Protein AF-A0A6I2VJ93-F1 (afdb_monomer)

Mean predicted aligned error: 4.06 Å

Structure (mmCIF, N/CA/C/O backbone):
data_AF-A0A6I2VJ93-F1
#
_entry.id   AF-A0A6I2VJ93-F1
#
loop_
_atom_site.group_PDB
_atom_site.id
_atom_site.type_symbol
_atom_site.label_atom_id
_atom_site.label_alt_id
_atom_site.label_comp_id
_atom_site.label_asym_id
_atom_site.label_entity_id
_atom_site.label_seq_id
_atom_site.pdbx_PDB_ins_code
_atom_site.Cartn_x
_atom_site.Cartn_y
_atom_site.Cartn_z
_atom_site.occupancy
_atom_site.B_iso_or_equiv
_atom_site.auth_seq_id
_atom_site.auth_comp_id
_atom_site.auth_asym_id
_atom_site.auth_atom_id
_atom_site.pdbx_PDB_model_num
ATOM 1 N N . MET A 1 1 ? -2.240 14.607 -7.921 1.00 59.94 1 MET A N 1
ATOM 2 C CA . MET A 1 1 ? -1.138 14.669 -8.908 1.00 59.94 1 MET A CA 1
ATOM 3 C C . MET A 1 1 ? -0.659 13.268 -9.307 1.00 59.94 1 MET A C 1
ATOM 5 O O . MET A 1 1 ? -0.725 12.968 -10.487 1.00 59.94 1 MET A O 1
ATOM 9 N N . LEU A 1 2 ? -0.316 12.376 -8.362 1.00 66.12 2 LEU A N 1
ATOM 10 C CA . LEU A 1 2 ? 0.129 10.992 -8.651 1.00 66.12 2 LEU A CA 1
ATOM 11 C C . LEU A 1 2 ? -0.891 10.129 -9.426 1.00 66.12 2 LEU A C 1
ATOM 13 O O . LEU A 1 2 ? -0.536 9.485 -10.406 1.00 66.12 2 LEU A O 1
ATOM 17 N N . LEU A 1 3 ? -2.177 10.199 -9.063 1.00 68.50 3 LEU A N 1
ATOM 18 C CA . LEU A 1 3 ? -3.258 9.468 -9.749 1.00 68.50 3 LEU A CA 1
ATOM 19 C C . LEU A 1 3 ? -3.471 9.875 -11.219 1.00 68.50 3 LEU A C 1
ATOM 21 O O . LEU A 1 3 ? -4.051 9.107 -11.979 1.00 68.50 3 LEU A O 1
ATOM 25 N N . ARG A 1 4 ? -3.042 11.078 -11.629 1.00 73.25 4 ARG A N 1
ATOM 26 C CA . ARG A 1 4 ? -3.145 11.497 -13.037 1.00 73.25 4 ARG A CA 1
ATOM 27 C C . ARG A 1 4 ? -2.056 10.844 -13.881 1.00 73.25 4 ARG A C 1
ATOM 29 O O . ARG A 1 4 ? -2.380 10.237 -14.890 1.00 73.25 4 ARG A O 1
ATOM 36 N N . ALA A 1 5 ? -0.812 10.881 -13.402 1.00 67.75 5 ALA A N 1
ATOM 37 C CA . ALA A 1 5 ? 0.315 10.245 -14.079 1.00 67.75 5 ALA A CA 1
ATOM 38 C C . ALA A 1 5 ? 0.104 8.731 -14.265 1.00 67.75 5 ALA A C 1
ATOM 40 O O . ALA A 1 5 ? 0.383 8.214 -15.341 1.00 67.75 5 ALA A O 1
ATOM 41 N N . SER A 1 6 ? -0.464 8.044 -13.261 1.00 73.06 6 SER A N 1
ATOM 42 C CA . SER A 1 6 ? -0.805 6.619 -13.387 1.00 73.06 6 SER A CA 1
ATOM 43 C C . SER A 1 6 ? -1.820 6.340 -14.502 1.00 73.06 6 SER A C 1
ATOM 45 O O . SER A 1 6 ? -1.698 5.367 -15.241 1.00 73.06 6 SER A O 1
ATOM 47 N N . ARG A 1 7 ? -2.825 7.211 -14.656 1.00 79.44 7 ARG A N 1
ATOM 48 C CA . ARG A 1 7 ? -3.903 7.027 -15.638 1.00 79.44 7 ARG A CA 1
ATOM 49 C C . ARG A 1 7 ? -3.479 7.316 -17.075 1.00 79.44 7 ARG A C 1
ATOM 51 O O . ARG A 1 7 ? -4.063 6.738 -17.984 1.00 79.44 7 ARG A O 1
ATOM 58 N N . GLU A 1 8 ? -2.515 8.210 -17.275 1.00 87.44 8 GLU A N 1
ATOM 59 C CA . GLU A 1 8 ? -2.045 8.609 -18.608 1.00 87.44 8 GLU A CA 1
ATOM 60 C C . GLU A 1 8 ? -1.123 7.557 -19.241 1.00 87.44 8 GLU A C 1
ATOM 62 O O . GLU A 1 8 ? -1.282 7.244 -20.417 1.00 87.44 8 GLU A O 1
ATOM 67 N N . ASP A 1 9 ? -0.208 6.966 -18.464 1.00 92.31 9 ASP A N 1
ATOM 68 C CA . ASP A 1 9 ? 0.623 5.840 -18.904 1.00 92.31 9 ASP A CA 1
ATOM 69 C C . ASP A 1 9 ? 0.921 4.890 -17.730 1.00 92.31 9 ASP A C 1
ATOM 71 O O . ASP A 1 9 ? 1.921 5.052 -17.020 1.00 92.31 9 ASP A O 1
ATOM 75 N N . PRO A 1 10 ? 0.090 3.850 -17.536 1.00 91.00 10 PRO A N 1
ATOM 76 C CA . PRO A 1 10 ? 0.289 2.879 -16.464 1.00 91.00 10 PRO A CA 1
ATOM 77 C C . PRO A 1 10 ? 1.588 2.071 -16.593 1.00 91.00 10 PRO A C 1
ATOM 79 O O . PRO A 1 10 ? 2.040 1.487 -15.610 1.00 91.00 10 PRO A O 1
ATOM 82 N N . SER A 1 11 ? 2.166 1.981 -17.797 1.00 95.00 11 SER A N 1
ATOM 83 C CA . SER A 1 11 ? 3.393 1.217 -18.060 1.00 95.00 11 SER A CA 1
ATOM 84 C C . SER A 1 11 ? 4.665 2.017 -17.788 1.00 95.00 11 SER A C 1
ATOM 86 O O . SER A 1 11 ? 5.751 1.441 -17.680 1.00 95.00 11 SER A O 1
ATOM 88 N N . ARG A 1 12 ? 4.539 3.338 -17.617 1.00 94.56 12 ARG A N 1
ATOM 89 C CA . ARG A 1 12 ? 5.656 4.217 -17.294 1.00 94.56 12 ARG A CA 1
ATOM 90 C C . ARG A 1 12 ? 6.333 3.774 -16.002 1.00 94.56 12 ARG A C 1
ATOM 92 O O . ARG A 1 12 ? 5.685 3.507 -14.988 1.00 94.56 12 ARG A O 1
ATOM 99 N N . ILE A 1 13 ? 7.663 3.758 -16.037 1.00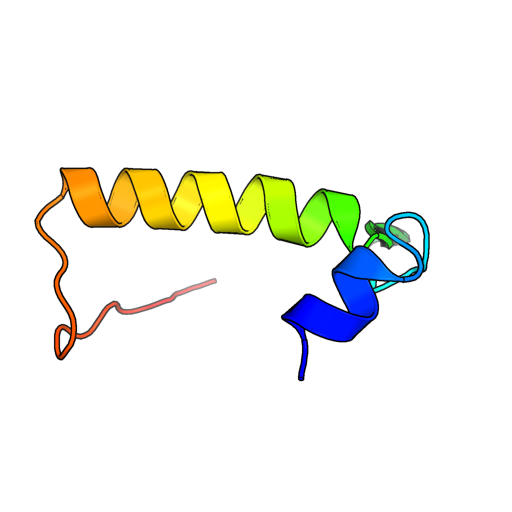 95.12 13 ILE A N 1
ATOM 100 C CA . ILE A 1 13 ? 8.486 3.469 -14.863 1.00 95.12 13 ILE A CA 1
ATOM 101 C C . ILE A 1 13 ? 8.233 4.537 -13.798 1.00 95.12 13 ILE A C 1
ATOM 103 O O . ILE A 1 13 ? 8.401 5.734 -14.043 1.00 95.12 13 ILE A O 1
ATOM 107 N N . PHE A 1 14 ? 7.854 4.072 -12.613 1.00 93.94 14 PHE A N 1
ATOM 108 C CA . PHE A 1 14 ? 7.671 4.876 -11.415 1.00 93.94 14 PHE A CA 1
ATOM 109 C C . PHE A 1 14 ? 8.932 4.871 -10.546 1.00 93.94 14 PHE A C 1
ATOM 111 O O . PHE A 1 14 ? 9.404 5.929 -10.139 1.00 93.94 14 PHE A O 1
ATOM 118 N N . LEU A 1 15 ? 9.499 3.687 -10.283 1.00 94.94 15 LEU A N 1
ATOM 119 C CA . LEU A 1 15 ? 10.619 3.518 -9.355 1.00 94.94 15 LEU A CA 1
ATOM 120 C C . LEU A 1 15 ? 11.580 2.422 -9.832 1.00 94.94 15 LEU A C 1
ATOM 122 O O . LEU A 1 15 ? 11.166 1.407 -10.389 1.00 94.94 15 LEU A O 1
ATOM 126 N N . ARG A 1 16 ? 12.876 2.621 -9.582 1.00 97.12 16 ARG A N 1
ATOM 127 C CA . ARG A 1 16 ? 13.921 1.597 -9.700 1.00 97.12 16 ARG A CA 1
ATOM 128 C C . ARG A 1 16 ? 14.565 1.404 -8.333 1.00 97.12 16 ARG A C 1
ATOM 130 O O . ARG A 1 16 ? 14.905 2.389 -7.682 1.00 97.12 16 ARG A O 1
ATOM 137 N N . THR A 1 17 ? 14.723 0.162 -7.895 1.00 94.31 17 THR A N 1
ATOM 138 C CA . THR A 1 17 ? 15.380 -0.154 -6.623 1.00 94.31 17 THR A CA 1
ATOM 139 C C . THR A 1 17 ? 16.874 -0.419 -6.837 1.00 94.31 17 THR A C 1
ATOM 141 O O . THR A 1 17 ? 17.267 -0.862 -7.919 1.00 94.31 17 THR A O 1
ATOM 144 N N . PRO A 1 18 ? 17.723 -0.227 -5.809 1.00 94.88 18 PRO A N 1
ATOM 145 C CA . PRO A 1 18 ? 19.134 -0.621 -5.872 1.00 94.88 18 PRO A CA 1
ATOM 146 C C . PRO A 1 18 ? 19.347 -2.115 -6.156 1.00 94.88 18 PRO A C 1
ATOM 148 O O . PRO A 1 18 ? 20.359 -2.494 -6.730 1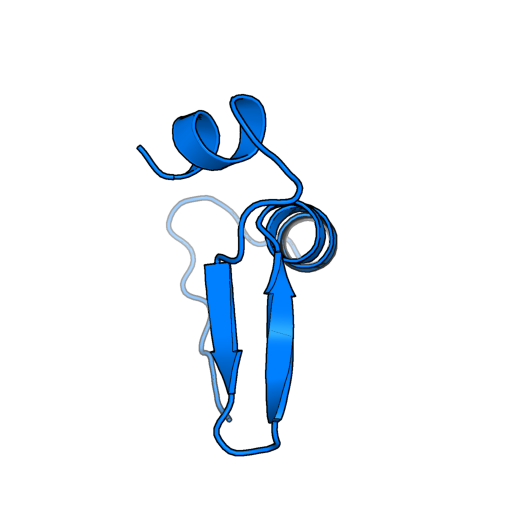.00 94.88 18 PRO A O 1
ATOM 151 N N . ALA A 1 19 ? 18.369 -2.959 -5.811 1.00 94.50 19 ALA A N 1
ATOM 152 C CA . ALA A 1 19 ? 18.369 -4.389 -6.120 1.00 94.50 19 ALA A CA 1
ATOM 153 C C . ALA A 1 19 ? 18.034 -4.706 -7.596 1.00 94.50 19 ALA A C 1
ATOM 155 O O . ALA A 1 19 ? 17.861 -5.868 -7.951 1.00 94.50 19 ALA A O 1
ATOM 156 N N . GLY A 1 20 ? 17.892 -3.693 -8.458 1.00 95.19 20 GLY A N 1
ATOM 157 C CA . GLY A 1 20 ? 17.613 -3.857 -9.888 1.00 95.19 20 GLY A CA 1
ATOM 158 C C . GLY A 1 20 ? 16.136 -4.063 -10.238 1.00 95.19 20 GLY A C 1
ATOM 159 O O . GLY A 1 20 ? 15.807 -4.251 -11.409 1.00 95.19 20 GLY A O 1
ATOM 160 N N . VAL A 1 21 ? 15.224 -3.992 -9.265 1.00 95.88 21 VAL A N 1
ATOM 161 C CA . VAL A 1 21 ? 13.784 -4.153 -9.518 1.00 95.88 21 VAL A CA 1
ATOM 162 C C . VAL A 1 21 ? 13.214 -2.855 -10.080 1.00 95.88 21 VAL A C 1
ATOM 164 O O . VAL A 1 21 ? 13.453 -1.773 -9.544 1.00 95.88 21 VAL A O 1
ATOM 167 N N . THR A 1 22 ? 12.428 -2.958 -11.149 1.00 97.12 22 THR A N 1
ATOM 168 C CA . THR A 1 22 ? 11.713 -1.825 -11.750 1.00 97.12 22 THR A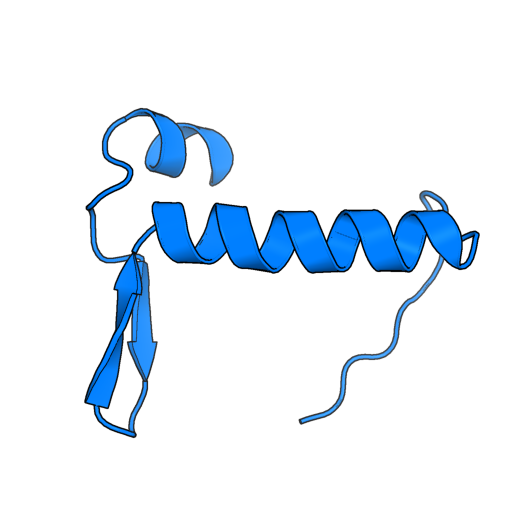 CA 1
ATOM 169 C C . THR A 1 22 ? 10.224 -1.949 -11.467 1.00 97.12 22 THR A C 1
ATOM 171 O O . THR A 1 22 ? 9.657 -3.025 -11.614 1.00 97.12 22 THR A O 1
ATOM 174 N N . TRP A 1 23 ? 9.608 -0.842 -11.068 1.00 96.56 23 TRP A N 1
ATOM 175 C CA . TRP A 1 23 ? 8.184 -0.730 -10.776 1.00 96.56 23 TRP A CA 1
ATOM 176 C C . TRP A 1 23 ? 7.550 0.268 -11.736 1.00 96.56 23 TRP A C 1
ATOM 178 O O . TRP A 1 23 ? 8.070 1.373 -11.920 1.00 96.56 23 TRP A O 1
ATOM 188 N N . THR A 1 24 ? 6.417 -0.104 -12.321 1.00 95.88 24 THR A N 1
ATOM 189 C CA . THR A 1 24 ? 5.566 0.790 -13.114 1.00 95.88 24 THR A CA 1
ATOM 190 C C . THR A 1 24 ? 4.508 1.468 -12.242 1.00 95.88 24 THR A C 1
ATOM 192 O O . THR A 1 24 ? 4.275 1.071 -11.096 1.00 95.88 24 THR A O 1
ATOM 195 N N . TYR A 1 25 ? 3.829 2.484 -12.778 1.00 94.62 25 TYR A N 1
ATOM 196 C CA . TYR A 1 25 ? 2.658 3.063 -12.110 1.00 94.62 25 TYR A CA 1
ATOM 197 C C . TYR A 1 25 ? 1.533 2.036 -11.899 1.00 94.62 25 TYR A C 1
ATOM 199 O O . TYR A 1 25 ? 0.881 2.053 -10.856 1.00 94.62 25 TYR A O 1
ATOM 207 N N . ARG A 1 26 ? 1.352 1.083 -12.824 1.00 94.31 26 ARG A N 1
ATOM 208 C CA . ARG A 1 26 ? 0.416 -0.040 -12.654 1.00 94.31 26 ARG A CA 1
ATOM 209 C C . ARG A 1 26 ? 0.767 -0.900 -11.441 1.00 94.31 26 ARG A C 1
ATOM 211 O O . ARG A 1 26 ? -0.129 -1.284 -10.690 1.00 94.31 26 ARG A O 1
ATOM 218 N N . ASP A 1 27 ? 2.049 -1.204 -11.249 1.00 95.31 27 ASP A N 1
ATOM 219 C CA . ASP A 1 27 ? 2.503 -2.016 -10.113 1.00 95.31 27 ASP A CA 1
ATOM 220 C C . ASP A 1 27 ? 2.263 -1.285 -8.790 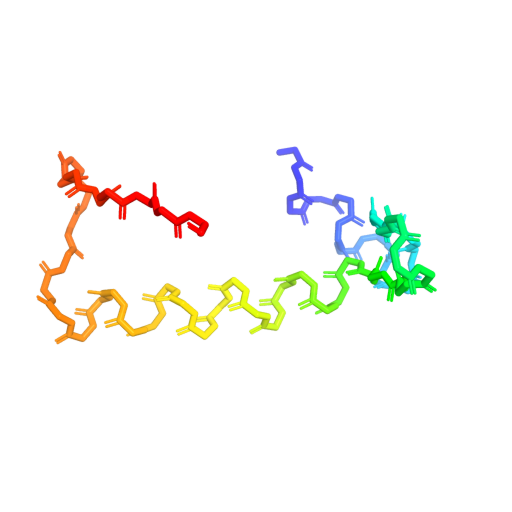1.00 95.31 27 ASP A C 1
ATOM 222 O O . ASP A 1 27 ? 1.777 -1.880 -7.823 1.00 95.31 27 ASP A O 1
ATOM 226 N N . LEU A 1 28 ? 2.534 0.024 -8.770 1.00 93.69 28 LEU A N 1
ATOM 227 C CA . LEU 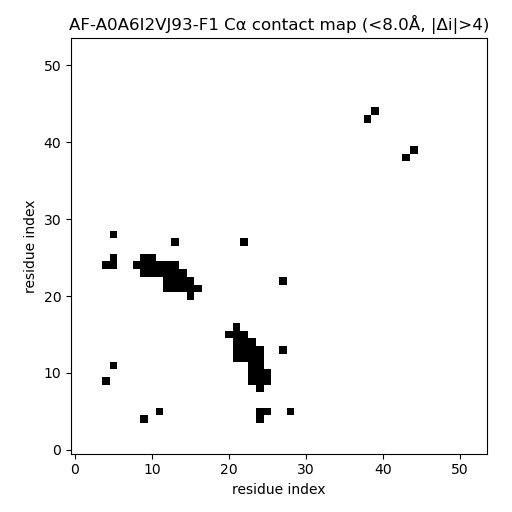A 1 28 ? 2.250 0.890 -7.629 1.00 93.69 28 LEU A CA 1
ATOM 228 C C . LEU A 1 28 ? 0.758 0.884 -7.275 1.00 93.69 28 LEU A C 1
ATOM 230 O O . LEU A 1 28 ? 0.416 0.667 -6.111 1.00 93.69 28 LEU A O 1
ATOM 234 N N . ASP A 1 29 ? -0.130 1.088 -8.248 1.00 93.31 29 ASP A N 1
ATOM 235 C CA . ASP A 1 29 ? -1.582 1.098 -8.026 1.00 93.31 29 ASP A CA 1
ATOM 236 C C . ASP A 1 29 ? -2.076 -0.256 -7.501 1.00 93.31 29 ASP A C 1
ATOM 238 O O . ASP A 1 29 ? -2.863 -0.318 -6.554 1.00 93.31 29 ASP A O 1
ATOM 242 N N . ALA A 1 30 ? -1.563 -1.360 -8.051 1.00 94.25 30 ALA A N 1
ATOM 243 C CA . ALA A 1 30 ? -1.929 -2.697 -7.602 1.00 94.25 30 ALA A CA 1
ATOM 244 C C . ALA A 1 30 ? -1.499 -2.955 -6.148 1.00 94.25 30 ALA A C 1
ATOM 246 O O . ALA A 1 30 ? -2.273 -3.492 -5.353 1.00 94.25 30 ALA A O 1
ATOM 247 N N . VAL A 1 31 ? -0.268 -2.592 -5.778 1.00 94.94 31 VAL A N 1
ATOM 248 C CA . VAL A 1 31 ? 0.272 -2.843 -4.431 1.00 94.94 31 VAL A CA 1
ATOM 249 C C . VAL A 1 31 ? -0.349 -1.900 -3.402 1.00 94.94 31 VAL A C 1
ATOM 251 O O . VAL A 1 31 ? -0.794 -2.361 -2.348 1.00 94.94 31 VAL A O 1
ATOM 254 N N . SER A 1 32 ? -0.454 -0.608 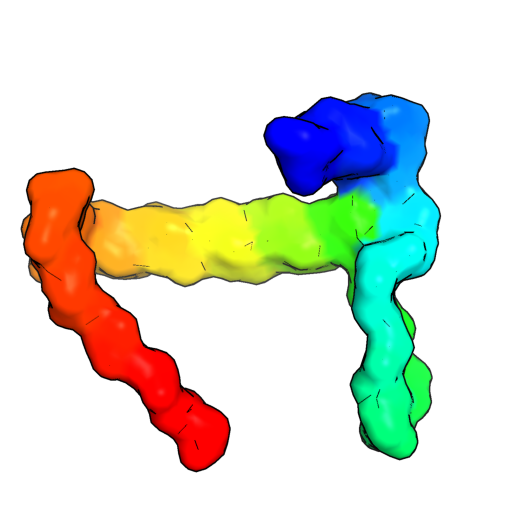-3.719 1.00 94.19 32 SER A N 1
ATOM 255 C CA . SER A 1 32 ? -1.0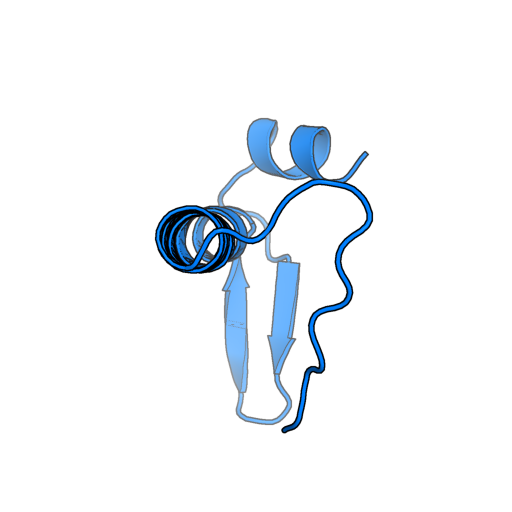81 0.384 -2.838 1.00 94.19 32 SER A CA 1
ATOM 256 C C . SER A 1 32 ? -2.566 0.095 -2.621 1.00 94.19 32 SER A C 1
ATOM 258 O O . SER A 1 32 ? -3.032 0.156 -1.485 1.00 94.19 32 SER A O 1
ATOM 260 N N . GLY A 1 33 ? -3.296 -0.336 -3.656 1.00 95.06 33 GLY A N 1
ATOM 261 C CA . GLY A 1 33 ? -4.689 -0.764 -3.530 1.00 95.06 33 GLY A CA 1
ATOM 262 C C . GLY A 1 33 ? -4.859 -1.963 -2.592 1.00 95.06 33 GLY A C 1
ATOM 263 O O . GLY A 1 33 ? -5.773 -1.983 -1.765 1.00 95.06 33 GLY A O 1
ATOM 264 N N . ARG A 1 34 ? -3.951 -2.951 -2.644 1.00 97.12 34 ARG A N 1
ATOM 265 C CA . ARG A 1 34 ? -3.962 -4.080 -1.692 1.00 97.12 34 ARG A CA 1
ATOM 266 C C . ARG A 1 34 ? -3.732 -3.619 -0.254 1.00 97.12 34 ARG A C 1
ATOM 268 O O . ARG A 1 34 ? -4.464 -4.059 0.632 1.00 97.12 34 ARG A O 1
ATOM 275 N N . MET A 1 35 ? -2.760 -2.734 -0.029 1.00 96.94 35 MET A N 1
ATOM 276 C CA . MET A 1 35 ? -2.481 -2.172 1.298 1.00 96.94 35 MET A CA 1
ATOM 277 C C . MET A 1 35 ? -3.668 -1.361 1.821 1.00 96.94 35 MET A C 1
ATOM 279 O O . MET A 1 35 ? -4.117 -1.599 2.937 1.00 96.94 35 MET A O 1
ATOM 283 N N . ALA A 1 36 ? -4.244 -0.478 1.003 1.00 96.19 36 ALA A N 1
ATOM 284 C CA . ALA A 1 36 ? -5.409 0.322 1.374 1.00 96.19 36 ALA A CA 1
ATOM 285 C C . ALA A 1 36 ? -6.613 -0.551 1.756 1.00 96.19 36 ALA A C 1
ATOM 287 O O . ALA A 1 36 ? -7.282 -0.284 2.751 1.00 96.19 36 ALA A O 1
ATOM 288 N N . ASN A 1 37 ? -6.879 -1.623 1.005 1.00 97.31 37 ASN A N 1
ATOM 289 C CA . ASN A 1 37 ? -7.942 -2.573 1.342 1.00 97.31 37 ASN A CA 1
ATOM 290 C C . ASN A 1 37 ? -7.658 -3.325 2.651 1.00 97.31 37 ASN A C 1
ATOM 292 O O . ASN A 1 37 ? -8.580 -3.586 3.419 1.00 97.31 37 ASN A O 1
ATOM 296 N N . ALA A 1 38 ? -6.402 -3.688 2.915 1.00 97.69 38 ALA A N 1
ATOM 297 C CA . ALA A 1 38 ? -6.022 -4.330 4.170 1.00 97.69 38 ALA A CA 1
ATOM 298 C C . ALA A 1 38 ? -6.181 -3.382 5.368 1.00 97.69 38 ALA A C 1
ATOM 300 O O . ALA A 1 38 ? -6.793 -3.767 6.358 1.00 97.69 38 ALA A O 1
ATOM 301 N N . LEU A 1 39 ? -5.704 -2.141 5.252 1.00 97.56 39 LEU A N 1
ATOM 302 C CA . LEU A 1 39 ? -5.831 -1.119 6.294 1.00 97.56 39 LEU A CA 1
ATOM 303 C C . LEU A 1 39 ? -7.299 -0.803 6.605 1.00 97.56 39 LEU A C 1
ATOM 305 O O . LEU A 1 39 ? -7.676 -0.772 7.773 1.00 97.56 39 LEU A O 1
ATOM 309 N N . GLN A 1 40 ? -8.146 -0.676 5.580 1.00 97.69 40 GLN A N 1
ATOM 310 C CA . GLN A 1 40 ? -9.590 -0.497 5.771 1.00 97.69 40 GLN A CA 1
ATOM 311 C C . GLN A 1 40 ? -10.222 -1.670 6.530 1.00 97.69 40 GLN A C 1
ATOM 313 O O . GLN A 1 40 ? -11.011 -1.453 7.444 1.00 97.69 40 GLN A O 1
ATOM 318 N N . ARG A 1 41 ? -9.850 -2.921 6.214 1.00 98.06 41 ARG A N 1
ATOM 319 C CA . ARG A 1 41 ? -10.338 -4.099 6.959 1.00 98.06 41 ARG A CA 1
ATOM 320 C C . ARG A 1 41 ? -9.854 -4.148 8.409 1.00 98.06 41 ARG A C 1
ATOM 322 O O . ARG A 1 41 ? -10.510 -4.778 9.228 1.00 98.06 41 ARG A O 1
ATOM 329 N N . LEU A 1 42 ? -8.732 -3.503 8.720 1.00 97.94 42 LEU A N 1
ATOM 330 C CA . LEU A 1 42 ? -8.223 -3.348 10.085 1.00 97.94 42 LEU A CA 1
ATOM 331 C C . LEU A 1 42 ? -8.875 -2.174 10.839 1.00 97.94 42 LEU A C 1
ATOM 333 O O . LEU A 1 42 ? -8.544 -1.950 11.998 1.00 97.94 42 LEU A O 1
ATOM 337 N N . GLY A 1 43 ? -9.798 -1.438 10.208 1.00 98.19 43 GLY A N 1
ATOM 338 C CA . GLY A 1 43 ? -10.527 -0.324 10.822 1.00 98.19 43 GLY A CA 1
ATOM 339 C C . GLY A 1 43 ? -9.837 1.035 10.709 1.00 98.19 43 GLY A C 1
ATOM 340 O O . GLY A 1 43 ? -10.341 2.010 11.261 1.00 98.19 43 GLY A O 1
ATOM 341 N N . VAL A 1 44 ? -8.718 1.122 9.981 1.00 98.19 44 VAL A N 1
ATOM 342 C CA . VAL A 1 44 ? -7.991 2.383 9.790 1.00 98.19 44 VAL A CA 1
ATOM 343 C C . VAL A 1 44 ? -8.855 3.372 9.013 1.00 98.19 44 VAL A C 1
ATOM 345 O O . VAL A 1 44 ? -9.347 3.072 7.922 1.00 98.19 44 VAL A O 1
ATOM 348 N N . SER A 1 45 ? -8.989 4.569 9.570 1.00 96.94 45 SER A N 1
ATOM 349 C CA . SER A 1 45 ? -9.831 5.654 9.079 1.00 96.94 45 SER A CA 1
ATOM 350 C C . SER A 1 45 ? -9.022 6.935 8.833 1.00 96.94 45 SER A C 1
ATOM 352 O O . SER A 1 45 ? -7.894 7.078 9.313 1.00 96.94 45 SER A O 1
ATOM 354 N N . PRO A 1 46 ? -9.559 7.904 8.067 1.00 96.69 46 PRO A N 1
ATOM 355 C CA . PRO A 1 46 ? -8.900 9.193 7.885 1.00 96.69 46 PRO A CA 1
ATOM 356 C C . PRO A 1 46 ? -8.587 9.866 9.230 1.00 96.69 46 PRO A C 1
ATOM 358 O O . PRO A 1 46 ? -9.479 10.066 10.048 1.00 96.69 46 PRO A O 1
ATOM 361 N N . GLY A 1 47 ? -7.321 10.232 9.438 1.00 96.62 47 GLY A N 1
ATOM 362 C CA . GLY A 1 47 ? -6.825 10.800 10.698 1.00 96.62 47 GLY A CA 1
ATOM 363 C C . GLY A 1 47 ? -6.045 9.809 11.569 1.00 96.62 47 GLY A C 1
ATOM 364 O O . GLY A 1 47 ? -5.252 10.244 12.409 1.00 96.62 47 GLY A O 1
ATOM 365 N N . ASP A 1 48 ? -6.188 8.505 11.322 1.00 97.75 48 ASP A N 1
ATOM 366 C CA . ASP A 1 48 ? -5.405 7.480 12.006 1.00 97.75 48 ASP A CA 1
ATOM 367 C C . ASP A 1 48 ? -3.947 7.485 11.547 1.00 97.75 48 ASP A C 1
A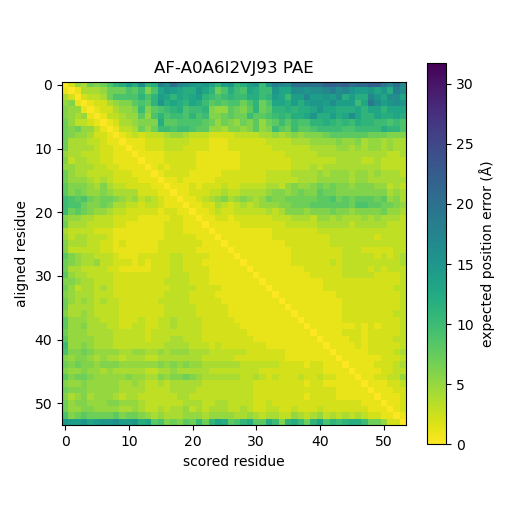TOM 369 O O . ASP A 1 48 ? -3.605 7.817 10.408 1.00 97.75 48 ASP A O 1
ATOM 373 N N . ARG A 1 49 ? -3.061 7.093 12.463 1.00 97.12 49 ARG A N 1
ATOM 374 C CA . ARG A 1 49 ? -1.622 7.003 12.214 1.00 97.12 49 ARG A CA 1
ATOM 375 C C . ARG A 1 49 ? -1.243 5.548 11.995 1.00 97.12 49 ARG A C 1
ATOM 377 O O . ARG A 1 49 ? -1.518 4.703 12.839 1.00 97.12 49 ARG A O 1
ATOM 384 N N . VAL A 1 50 ? -0.557 5.281 10.889 1.00 96.19 50 VAL A N 1
ATOM 385 C CA . VAL A 1 50 ? 0.011 3.966 10.579 1.00 96.19 50 VAL A CA 1
ATOM 386 C C . VAL A 1 50 ? 1.528 4.097 10.592 1.00 96.19 50 VAL A C 1
ATOM 388 O O . VAL A 1 50 ? 2.091 4.858 9.806 1.00 96.19 50 VAL A O 1
ATOM 391 N N . ALA A 1 51 ? 2.190 3.384 11.502 1.00 96.69 51 ALA A N 1
ATOM 392 C CA . ALA A 1 51 ? 3.645 3.308 11.511 1.00 96.69 51 ALA A CA 1
ATOM 393 C C . ALA A 1 51 ? 4.128 2.428 10.348 1.00 96.69 51 ALA A C 1
ATOM 395 O O . ALA A 1 51 ? 3.535 1.389 10.061 1.00 96.69 51 ALA A O 1
ATOM 396 N N . VAL A 1 52 ? 5.213 2.840 9.694 1.00 95.06 52 VAL A N 1
ATOM 397 C CA . VAL A 1 52 ? 5.875 2.069 8.635 1.00 95.06 52 VAL A CA 1
ATOM 398 C C . VAL A 1 52 ? 7.307 1.811 9.074 1.00 95.06 52 VAL A C 1
ATOM 400 O O . VAL A 1 52 ? 8.004 2.738 9.482 1.00 95.06 52 VAL A O 1
ATOM 403 N N . GLN A 1 53 ? 7.738 0.558 8.978 1.00 93.69 53 GLN A N 1
ATOM 404 C CA . GLN A 1 53 ? 9.101 0.140 9.272 1.00 93.69 53 GLN A CA 1
ATOM 405 C C . GLN A 1 53 ? 9.595 -0.761 8.137 1.00 93.69 53 GLN A C 1
ATOM 407 O O . GLN A 1 53 ? 8.828 -1.581 7.630 1.00 93.69 53 GLN A O 1
ATOM 412 N N . ALA A 1 54 ? 10.850 -0.561 7.737 1.00 78.44 54 ALA A N 1
ATOM 413 C CA . ALA A 1 54 ? 11.565 -1.412 6.792 1.00 78.44 54 ALA A CA 1
ATOM 414 C C . ALA A 1 54 ? 12.348 -2.515 7.519 1.00 78.44 54 ALA A C 1
ATOM 416 O O . ALA A 1 54 ? 12.695 -2.307 8.708 1.00 78.44 54 ALA A O 1
#

Solvent-accessible surface area (backbone atoms only — not comparable to full-atom values): 3422 Å² total; per-residue (Å²): 114,70,74,54,57,33,71,76,43,35,76,44,78,67,48,73,46,97,88,72,51,76,35,26,30,47,53,50,52,57,52,51,50,53,51,52,55,50,40,47,75,70,66,58,52,96,89,64,85,80,91,82,83,135

Secondary structure (DSSP, 8-state):
-HHHHHHH-TTSEEEE-TTS-EEEHHHHHHHHHHHHHHHHHTT--TT-------

Sequence (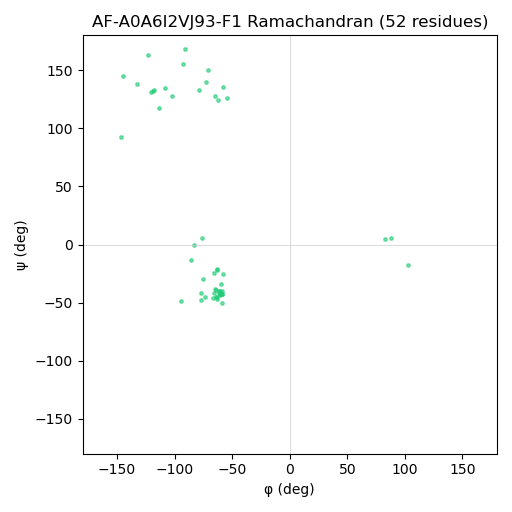54 aa):
MLLRASREDPSRIFLRTPAGVTWTYRDLDAVSGRMANALQRLGVSPGDRVAVQA

Foldseek 3Di:
DLVVVCVVDQQDWDDADPVGDTDGNVNVCVVVVVVVVVCVVVVDDPPDDDDDDD

Radius of gyration: 13.44 Å; Cα contacts (8 Å, |Δi|>4): 34; chains: 1; bounding box: 30×19×31 Å

pLDDT: mean 91.88, std 9.29, range [59.94, 98.19]

Nearest PDB structures (foldseek):
  2zxi-assembly2_C  TM=3.785E-01  e=7.975E+00  Aquifex aeolicus